Protein AF-A0A2A7B2B6-F1 (afdb_monomer)

pLDDT: mean 92.55, std 10.27, range [44.66, 98.5]

Foldseek 3Di:
DFAFLLNVLLVVHLQSSQFFDWKAWQNRTDHRLHTDDPPIDMDTDGDPPGGADPVVCVRHDDPSSNVSSVVRVVVVVVVVVVVVVQVVQQVVCVVVVDHPVRDPPPPPD

Radius of gyration: 20.48 Å; Cα contacts (8 Å, |Δi|>4): 140; chains: 1; bounding box: 48×22×63 Å

Organism: NCBI:txid853

InterPro domains:
  IPR004095 TGS [PF02824] (1-46)
  IPR004095 TGS [PS51880] (1-46)
  IPR012675 Beta-grasp domain superfamily [G3DSA:3.10.20.30] (1-55)
  IPR012676 TGS-like [SSF81271] (1-46)

Mean predicted aligned error: 5.75 Å

Secondary structure (DSSP, 8-state):
---BHHHHHHHH-HHHHHTEEEEEETTEEE-TTPBPPTT--EEEEE-TT----GGGGGT---HHHHHHHHHHHHHHHHHHHHHHHHHHHHHHHHTTT--GGGS------

Solvent-accessible surface area (backbone atoms only — not comparable to full-atom values): 6308 Å² total; per-residue (Å²): 134,68,43,13,46,45,26,50,29,29,68,78,32,62,68,51,32,33,14,48,75,37,27,28,51,74,86,40,82,43,63,41,75,42,66,58,66,91,92,64,53,75,44,77,39,67,41,93,88,41,64,71,55,80,76,52,67,80,59,52,65,43,69,66,37,51,52,53,45,52,54,50,50,51,49,52,54,48,53,53,50,50,55,50,49,51,56,54,50,33,61,60,29,47,81,70,81,44,39,71,90,71,54,72,88,70,79,85,125

Sequence (109 aa):
RNSTALDFAYAVHTDVGNRAVAARVDGKLVPLRTKLASGQRVEIITAKSSSPKPQWLEFVVSGKARTSIRQQLKQLEHEDAVQLGHRMLDRALEALETSLDRTPALRLE

Structure (mmCIF, N/CA/C/O backbone):
data_AF-A0A2A7B2B6-F1
#
_entry.id   AF-A0A2A7B2B6-F1
#
loop_
_atom_site.group_PDB
_atom_site.id
_atom_site.type_symbol
_atom_site.label_atom_id
_atom_site.label_alt_id
_atom_site.label_comp_id
_atom_site.label_asym_id
_atom_site.label_entity_id
_atom_site.label_seq_id
_atom_site.pdbx_PDB_ins_code
_atom_site.Cartn_x
_atom_site.Cartn_y
_atom_site.Cartn_z
_atom_site.occupancy
_atom_site.B_iso_or_equiv
_atom_site.auth_seq_id
_atom_site.auth_comp_id
_atom_site.auth_asym_id
_atom_site.auth_atom_id
_atom_site.pdbx_PDB_model_num
ATOM 1 N N . ARG A 1 1 ? -0.889 6.865 17.723 1.00 63.16 1 ARG A N 1
ATOM 2 C CA . ARG A 1 1 ? -2.341 7.012 18.019 1.00 63.16 1 ARG A CA 1
ATOM 3 C C . ARG A 1 1 ? -3.024 7.468 16.726 1.00 63.16 1 ARG A C 1
ATOM 5 O O . ARG A 1 1 ? -2.378 8.212 16.006 1.00 63.16 1 ARG A O 1
ATOM 12 N N . ASN A 1 2 ? -4.244 7.012 16.412 1.00 86.81 2 ASN A N 1
ATOM 13 C CA . ASN A 1 2 ? -4.948 7.185 15.114 1.00 86.81 2 ASN A CA 1
ATOM 14 C C . ASN A 1 2 ? -4.548 6.232 13.966 1.00 86.81 2 ASN A C 1
ATOM 16 O O . ASN A 1 2 ? -4.717 6.592 12.808 1.00 86.81 2 ASN A O 1
ATOM 20 N N . SER A 1 3 ? -4.048 5.028 14.263 1.00 94.44 3 SER A N 1
ATOM 21 C CA . SER A 1 3 ? -3.763 4.026 13.222 1.00 94.44 3 SER A CA 1
ATOM 22 C C . SER A 1 3 ? -5.051 3.601 12.521 1.00 94.44 3 SER A C 1
ATOM 24 O O . SER A 1 3 ? -6.066 3.379 13.184 1.00 94.44 3 SER A O 1
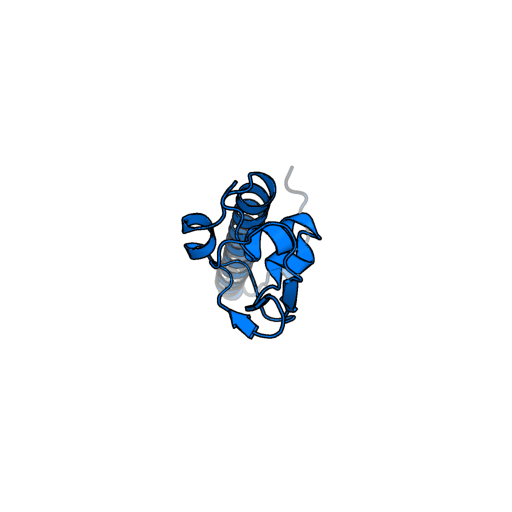ATOM 26 N N . THR A 1 4 ? -5.009 3.467 11.202 1.00 97.75 4 THR A N 1
ATOM 27 C CA . THR A 1 4 ? -6.140 2.956 10.421 1.00 97.75 4 THR A CA 1
ATOM 28 C C . THR A 1 4 ? -6.121 1.431 10.316 1.00 97.75 4 THR A C 1
ATOM 30 O O . THR A 1 4 ? -5.124 0.784 10.647 1.00 97.75 4 THR A O 1
ATOM 33 N N . ALA A 1 5 ? -7.213 0.839 9.830 1.00 98.12 5 ALA A N 1
ATOM 34 C CA . ALA A 1 5 ? -7.247 -0.581 9.488 1.00 98.12 5 ALA A CA 1
ATOM 35 C C . ALA A 1 5 ? -6.211 -0.930 8.403 1.00 98.12 5 ALA A C 1
ATOM 37 O O . ALA A 1 5 ? -5.593 -1.991 8.458 1.00 98.12 5 ALA A O 1
ATOM 38 N N . LEU A 1 6 ? -5.951 -0.015 7.463 1.00 98.19 6 LEU A N 1
ATOM 39 C CA . LEU A 1 6 ? -4.895 -0.202 6.469 1.00 98.19 6 LEU A CA 1
ATOM 40 C C . LEU A 1 6 ? -3.491 -0.169 7.085 1.00 98.19 6 LEU A C 1
ATOM 42 O O . LEU A 1 6 ? -2.644 -0.982 6.726 1.00 98.19 6 LEU A O 1
ATOM 46 N N . ASP A 1 7 ? -3.246 0.722 8.046 1.00 98.19 7 ASP A N 1
ATOM 47 C CA . ASP A 1 7 ? -1.982 0.725 8.794 1.00 98.19 7 ASP A CA 1
ATOM 48 C C . ASP A 1 7 ? -1.760 -0.603 9.526 1.00 98.19 7 ASP A C 1
ATOM 50 O O . ASP A 1 7 ? -0.648 -1.130 9.522 1.00 98.19 7 ASP A O 1
ATOM 54 N N . PHE A 1 8 ? -2.820 -1.177 10.107 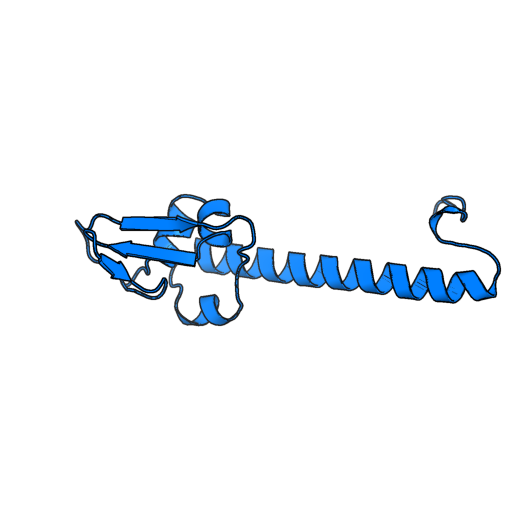1.00 97.75 8 PHE A N 1
ATOM 55 C CA . PHE A 1 8 ? -2.759 -2.506 10.713 1.00 97.75 8 PHE A CA 1
ATOM 56 C C . PHE A 1 8 ? -2.424 -3.591 9.680 1.00 97.75 8 PHE A C 1
ATOM 58 O O . PHE A 1 8 ? -1.553 -4.419 9.938 1.00 97.75 8 PHE A O 1
ATOM 65 N N . ALA A 1 9 ? -3.029 -3.552 8.489 1.00 98.38 9 ALA A N 1
ATOM 66 C CA . ALA A 1 9 ? -2.707 -4.486 7.410 1.00 98.38 9 ALA A CA 1
ATOM 67 C C . ALA A 1 9 ? -1.208 -4.462 7.047 1.00 98.38 9 ALA A C 1
ATOM 69 O O . ALA A 1 9 ? -0.571 -5.513 6.992 1.00 98.38 9 ALA A O 1
ATOM 70 N N . TYR A 1 10 ? -0.619 -3.271 6.886 1.00 98.25 10 TYR A N 1
ATOM 71 C CA . TYR A 1 10 ? 0.818 -3.111 6.618 1.00 98.25 10 TYR A CA 1
ATOM 72 C C . TYR A 1 10 ? 1.710 -3.456 7.816 1.00 98.25 10 TYR A C 1
ATOM 74 O O . TYR A 1 10 ? 2.859 -3.877 7.636 1.00 98.25 10 TYR A O 1
ATOM 82 N N . ALA A 1 11 ? 1.212 -3.287 9.042 1.00 97.62 11 ALA A N 1
ATOM 83 C CA . ALA A 1 11 ? 1.910 -3.745 10.234 1.00 97.62 11 ALA A CA 1
ATOM 84 C C . ALA A 1 11 ? 2.054 -5.273 10.218 1.00 97.62 11 ALA A C 1
ATOM 86 O O . ALA A 1 11 ? 3.176 -5.749 10.393 1.00 97.62 11 ALA A O 1
ATOM 87 N N . VAL A 1 12 ? 0.969 -6.001 9.907 1.00 97.81 12 VAL A N 1
ATOM 88 C CA . VAL A 1 12 ? 0.967 -7.467 9.756 1.00 97.81 12 VAL A CA 1
ATOM 89 C C . VAL A 1 12 ? 1.927 -7.899 8.650 1.00 97.81 12 VAL A C 1
ATOM 91 O O . VAL A 1 12 ? 2.864 -8.646 8.913 1.00 97.81 12 VAL A O 1
ATOM 94 N N . HIS A 1 13 ? 1.731 -7.423 7.418 1.00 98.06 13 HIS A N 1
ATOM 95 C CA . HIS A 1 13 ? 2.636 -7.720 6.309 1.00 98.06 13 HIS A CA 1
ATOM 96 C C . HIS A 1 13 ? 2.403 -6.771 5.130 1.00 98.06 13 HIS A C 1
ATOM 98 O O . HIS A 1 13 ? 1.269 -6.392 4.841 1.00 98.06 13 HIS A O 1
ATOM 104 N N . THR A 1 14 ? 3.460 -6.443 4.386 1.00 97.88 14 THR A N 1
ATOM 105 C CA . THR A 1 14 ? 3.351 -5.584 3.195 1.00 97.88 14 THR A CA 1
ATOM 106 C C . THR A 1 14 ? 2.400 -6.165 2.152 1.00 97.88 14 THR A C 1
ATOM 108 O O . THR A 1 14 ? 1.580 -5.440 1.606 1.00 97.88 14 THR A O 1
ATOM 111 N N . ASP A 1 15 ? 2.451 -7.477 1.928 1.00 97.31 15 ASP A N 1
ATOM 112 C CA . ASP A 1 15 ? 1.563 -8.157 0.979 1.00 97.31 15 ASP A CA 1
ATOM 113 C C . ASP A 1 15 ? 0.080 -8.105 1.387 1.00 97.31 15 ASP A C 1
ATOM 115 O O . ASP A 1 15 ? -0.792 -7.872 0.552 1.00 97.31 15 ASP A O 1
ATOM 119 N N . VAL A 1 16 ? -0.206 -8.240 2.687 1.00 98.06 16 VAL A N 1
ATOM 120 C CA . VAL A 1 16 ? -1.571 -8.110 3.220 1.00 98.06 16 VAL A CA 1
ATOM 121 C C . VAL A 1 16 ? -2.072 -6.682 3.021 1.00 98.06 16 VAL A C 1
ATOM 123 O O . VAL A 1 16 ? -3.194 -6.492 2.559 1.00 98.06 16 VAL A O 1
ATOM 126 N N . GLY A 1 17 ? -1.230 -5.683 3.310 1.00 98.00 17 GLY A N 1
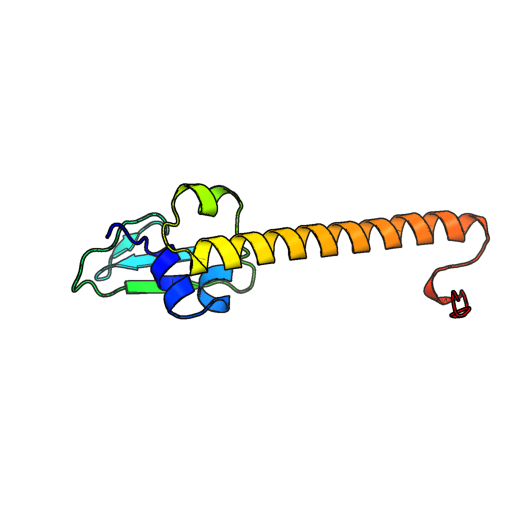ATOM 127 C CA . GLY A 1 17 ? -1.527 -4.276 3.040 1.00 98.00 17 GLY A CA 1
ATOM 128 C C . GLY A 1 17 ? -1.777 -3.997 1.557 1.00 98.00 17 GLY A C 1
ATOM 129 O O . GLY A 1 17 ? -2.786 -3.388 1.213 1.00 98.00 17 GLY A O 1
ATOM 130 N N . ASN A 1 18 ? -0.916 -4.504 0.672 1.00 97.75 18 ASN A N 1
ATOM 131 C CA . ASN A 1 18 ? -1.026 -4.296 -0.773 1.00 97.75 1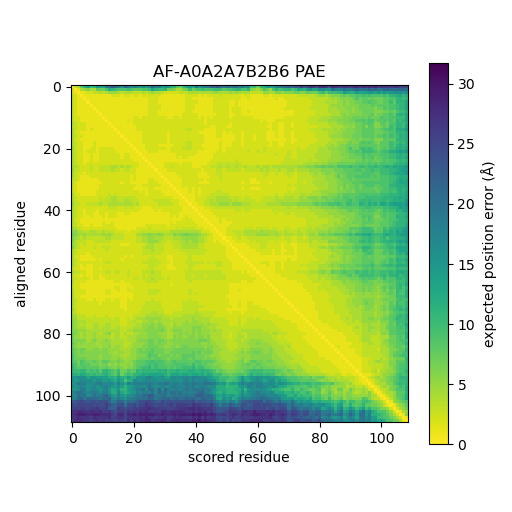8 ASN A CA 1
ATOM 132 C C . ASN A 1 18 ? -2.303 -4.900 -1.366 1.00 97.75 18 ASN A C 1
ATOM 134 O O . ASN A 1 18 ? -2.887 -4.333 -2.289 1.00 97.75 18 ASN A O 1
ATOM 138 N N . ARG A 1 19 ? -2.752 -6.030 -0.813 1.00 98.00 19 ARG A N 1
ATOM 139 C CA . ARG A 1 19 ? -3.938 -6.759 -1.272 1.00 98.00 19 ARG A CA 1
ATOM 140 C C . ARG A 1 19 ? -5.215 -6.398 -0.516 1.00 98.00 19 ARG A C 1
ATOM 142 O O . ARG A 1 19 ? -6.251 -7.002 -0.786 1.00 98.00 19 ARG A O 1
ATOM 149 N N . ALA A 1 20 ? -5.167 -5.458 0.427 1.00 98.19 20 ALA A N 1
ATOM 150 C CA . ALA A 1 20 ? -6.307 -5.105 1.264 1.00 98.19 20 ALA A CA 1
ATOM 151 C C . ALA A 1 20 ? -7.430 -4.441 0.449 1.00 98.19 20 ALA A C 1
ATOM 153 O O . ALA A 1 20 ? -7.210 -3.448 -0.242 1.00 98.19 20 ALA A O 1
ATOM 154 N N . VAL A 1 21 ? -8.656 -4.951 0.590 1.00 97.62 21 VAL A N 1
ATOM 155 C CA . VAL A 1 21 ? -9.857 -4.394 -0.061 1.00 97.62 21 VAL A CA 1
ATOM 156 C C . VAL A 1 21 ? -10.864 -3.825 0.936 1.00 97.62 21 VAL A C 1
ATOM 158 O O . VAL A 1 21 ? -11.522 -2.826 0.652 1.00 97.62 21 VAL A O 1
ATOM 161 N N . ALA A 1 22 ? -10.968 -4.427 2.119 1.00 97.38 22 ALA A N 1
ATOM 162 C CA . ALA A 1 22 ? -11.863 -4.007 3.191 1.00 97.38 22 ALA A CA 1
ATOM 163 C C . ALA A 1 22 ? -11.338 -4.505 4.543 1.00 97.38 22 ALA A C 1
ATOM 165 O O . ALA A 1 22 ? -10.396 -5.297 4.606 1.00 97.38 22 ALA A O 1
ATOM 166 N N . ALA A 1 23 ? -11.958 -4.057 5.630 1.00 98.31 23 ALA A N 1
ATOM 167 C CA . ALA A 1 23 ? -11.674 -4.567 6.962 1.00 98.31 23 ALA A CA 1
ATOM 168 C C . ALA A 1 23 ? -12.972 -4.912 7.690 1.00 98.31 23 ALA A C 1
ATOM 170 O O . ALA A 1 23 ? -14.037 -4.371 7.392 1.00 98.31 23 ALA A O 1
ATOM 171 N N . ARG A 1 24 ? -12.878 -5.803 8.669 1.00 98.50 24 ARG A N 1
ATOM 172 C CA . ARG A 1 24 ? -13.934 -6.069 9.635 1.00 98.50 24 ARG A CA 1
ATOM 173 C C . ARG A 1 24 ? -13.388 -5.779 11.025 1.00 98.50 24 ARG A C 1
ATOM 175 O O . ARG A 1 24 ? -12.327 -6.279 11.381 1.00 98.50 24 ARG A O 1
ATOM 182 N N . VAL A 1 25 ? -14.092 -4.953 11.787 1.00 98.06 25 VAL A N 1
ATOM 183 C CA . VAL A 1 25 ? -13.720 -4.589 13.158 1.00 98.06 25 VAL A CA 1
ATOM 184 C C . VAL A 1 25 ? -14.836 -5.055 14.077 1.00 98.06 25 VAL A C 1
ATOM 186 O O . VAL A 1 25 ? -15.994 -4.697 13.865 1.00 98.06 25 VAL A O 1
ATOM 189 N N . ASP A 1 26 ? -14.501 -5.920 15.034 1.00 97.38 26 ASP A N 1
ATOM 190 C CA . ASP A 1 26 ? -15.447 -6.544 15.971 1.00 97.38 26 ASP A CA 1
ATOM 191 C C . ASP A 1 26 ? -16.673 -7.153 15.258 1.00 97.38 26 ASP A C 1
ATOM 193 O O . ASP A 1 26 ? -17.826 -6.961 15.641 1.00 97.38 26 ASP A O 1
ATOM 197 N N . GLY A 1 27 ? -16.425 -7.852 14.145 1.00 97.00 27 GLY A N 1
ATOM 198 C CA . GLY A 1 27 ? -17.470 -8.505 13.352 1.00 97.00 27 GLY A CA 1
ATOM 199 C C . GLY A 1 27 ? -18.180 -7.608 12.324 1.00 97.00 27 GLY A C 1
ATOM 200 O O . GLY A 1 27 ? -18.873 -8.128 11.450 1.00 97.00 27 GLY A O 1
ATOM 201 N N . LYS A 1 28 ? -17.977 -6.284 12.342 1.00 97.94 28 LYS A N 1
ATOM 202 C CA . LYS A 1 28 ? -18.659 -5.337 11.436 1.00 97.94 28 LYS A CA 1
ATOM 203 C C . LYS A 1 28 ? -17.777 -4.916 10.265 1.00 97.94 28 LYS A C 1
ATOM 205 O O . LYS A 1 28 ? -16.626 -4.541 10.468 1.00 97.94 28 LYS A O 1
ATOM 210 N N . LEU A 1 29 ? -18.310 -4.973 9.041 1.00 98.25 29 LEU A N 1
ATOM 211 C CA . LEU A 1 29 ? -17.599 -4.534 7.835 1.00 98.25 29 LEU A CA 1
ATOM 212 C C . LEU A 1 29 ? -17.408 -3.011 7.860 1.00 98.25 29 LEU A C 1
ATOM 214 O O . LEU A 1 29 ? -18.365 -2.266 8.062 1.00 98.25 29 LEU A O 1
ATOM 218 N N . VAL A 1 30 ? -16.177 -2.555 7.644 1.00 98.00 30 VAL A N 1
ATOM 219 C CA . VAL A 1 30 ? -15.787 -1.144 7.705 1.00 98.00 30 VAL A CA 1
ATOM 220 C C . VAL A 1 30 ? -14.789 -0.795 6.589 1.00 98.00 30 VAL A C 1
ATOM 222 O O . VAL A 1 30 ? -14.064 -1.666 6.094 1.00 98.00 30 VAL A O 1
ATOM 225 N N . PRO A 1 31 ? -14.705 0.481 6.168 1.00 97.50 31 PRO A N 1
ATOM 226 C CA . PRO A 1 31 ? -13.713 0.905 5.185 1.00 97.50 31 PRO A CA 1
ATOM 227 C C . PRO A 1 31 ? -12.289 0.856 5.760 1.00 97.50 31 PRO A C 1
ATOM 229 O O . PRO A 1 31 ? -12.077 1.054 6.956 1.00 97.50 31 PRO A O 1
ATOM 232 N N . LEU A 1 32 ? -11.285 0.696 4.895 1.00 97.69 32 LEU A N 1
ATOM 233 C CA . LEU A 1 32 ? -9.863 0.636 5.280 1.00 97.69 32 LEU A CA 1
ATOM 234 C C . LEU A 1 32 ? -9.346 1.889 6.017 1.00 97.69 32 LEU A C 1
ATOM 236 O O . LEU A 1 32 ? -8.417 1.795 6.817 1.00 97.69 32 LEU A O 1
ATOM 240 N N . ARG A 1 33 ? -9.976 3.051 5.793 1.00 97.38 33 ARG A N 1
ATOM 241 C CA . ARG A 1 33 ? -9.654 4.321 6.470 1.00 97.38 33 ARG A CA 1
ATOM 242 C C . ARG A 1 33 ? -10.090 4.381 7.940 1.00 97.38 33 ARG A C 1
ATOM 244 O O . ARG A 1 33 ? -9.835 5.376 8.615 1.00 97.38 33 ARG A O 1
ATOM 251 N N . THR A 1 34 ? -10.808 3.367 8.421 1.00 97.50 34 THR A N 1
ATOM 252 C CA . THR A 1 34 ? -11.362 3.338 9.781 1.00 97.50 34 THR A CA 1
ATOM 253 C C . THR A 1 34 ? -10.235 3.383 10.800 1.00 97.50 34 THR A C 1
ATOM 255 O O . THR A 1 34 ? -9.312 2.574 10.731 1.00 97.50 34 THR A O 1
ATOM 258 N N . LYS A 1 35 ? -10.309 4.332 11.737 1.00 96.88 35 LYS A N 1
ATOM 259 C CA . LYS A 1 35 ? -9.371 4.423 12.859 1.00 96.88 35 LYS A CA 1
ATOM 260 C C . LYS A 1 35 ? -9.659 3.302 13.849 1.00 96.88 35 LYS A C 1
ATOM 262 O O . LYS A 1 35 ? -10.815 3.063 14.181 1.00 96.88 35 LYS A O 1
ATOM 267 N N . LEU A 1 36 ? -8.602 2.658 14.322 1.00 95.94 36 LEU A N 1
ATOM 268 C CA . LEU A 1 36 ? -8.681 1.568 15.283 1.00 95.94 36 LEU A CA 1
ATOM 269 C C . LEU A 1 36 ? -8.509 2.084 16.713 1.00 95.94 36 LEU A C 1
ATOM 271 O O . LEU A 1 36 ? -7.680 2.962 16.979 1.00 95.94 36 LEU A O 1
ATOM 275 N N . ALA A 1 37 ? -9.268 1.493 17.627 1.00 94.88 37 ALA A N 1
ATOM 276 C CA . ALA A 1 37 ? -9.094 1.610 19.065 1.00 94.88 37 ALA A CA 1
ATOM 277 C C . ALA A 1 37 ? -8.388 0.365 19.626 1.00 94.88 37 ALA A C 1
ATOM 279 O O . ALA A 1 37 ? -8.407 -0.717 19.037 1.00 94.88 37 ALA A O 1
ATOM 280 N N . SER A 1 38 ? -7.744 0.523 20.780 1.00 94.44 38 SER A N 1
ATOM 281 C CA . SER A 1 38 ? -7.108 -0.595 21.478 1.00 94.44 38 SER A CA 1
ATOM 282 C C . SER A 1 38 ? -8.148 -1.620 21.933 1.00 94.44 38 SER A C 1
ATOM 284 O O . SER A 1 38 ? -9.221 -1.246 22.396 1.00 94.44 38 SER A O 1
ATOM 286 N N . GLY A 1 39 ? -7.804 -2.906 21.839 1.00 95.19 39 GLY A N 1
ATOM 287 C CA . GLY A 1 39 ? -8.668 -4.013 22.267 1.00 95.19 39 GLY A CA 1
ATOM 288 C C . GLY A 1 39 ? -9.659 -4.511 21.210 1.00 95.19 39 GLY A C 1
ATOM 289 O O . GLY A 1 39 ? -10.343 -5.496 21.460 1.00 95.19 39 GLY A O 1
ATOM 290 N N . GLN A 1 40 ? -9.718 -3.883 20.031 1.00 96.25 40 GLN A N 1
ATOM 291 C CA . GLN A 1 40 ? -10.597 -4.326 18.948 1.00 96.25 40 GLN A CA 1
ATOM 292 C C . GLN A 1 40 ? -10.010 -5.510 18.175 1.00 96.25 40 GLN A C 1
ATOM 294 O O . GLN A 1 40 ? -8.813 -5.538 17.871 1.00 96.25 40 GLN A O 1
ATOM 299 N N . ARG A 1 41 ? -10.867 -6.458 17.782 1.00 97.56 41 ARG A N 1
ATOM 300 C CA . ARG A 1 41 ? -10.513 -7.526 16.841 1.00 97.56 41 ARG A CA 1
ATOM 301 C C . ARG A 1 41 ? -10.617 -6.989 15.419 1.00 97.56 41 ARG A C 1
ATOM 303 O O . ARG A 1 41 ? -11.686 -6.557 14.994 1.00 97.56 41 ARG A O 1
ATOM 310 N N . VAL A 1 42 ? -9.520 -7.068 14.671 1.00 98.00 42 VAL A N 1
ATOM 311 C CA . VAL A 1 42 ? -9.435 -6.576 13.291 1.00 98.00 42 VAL A CA 1
ATOM 312 C C . VAL A 1 42 ? -9.154 -7.732 12.343 1.00 98.00 42 VAL A C 1
ATOM 314 O O . VAL A 1 42 ? -8.180 -8.459 12.508 1.00 98.00 42 VAL A O 1
ATOM 317 N N . GLU A 1 43 ? -9.989 -7.874 11.322 1.00 98.50 43 GLU A N 1
ATOM 318 C CA . GLU A 1 43 ? -9.790 -8.800 10.211 1.00 98.50 43 GLU A CA 1
ATOM 319 C C . GLU A 1 43 ? -9.596 -7.992 8.932 1.00 98.50 43 GLU A C 1
ATOM 321 O O . GLU A 1 43 ? -10.396 -7.109 8.614 1.00 98.50 43 GLU A O 1
ATOM 326 N N . ILE A 1 44 ? -8.539 -8.294 8.184 1.00 98.44 44 ILE A N 1
ATOM 327 C CA . ILE A 1 44 ? -8.281 -7.673 6.886 1.00 98.44 44 ILE A CA 1
ATOM 328 C C . ILE A 1 44 ? -8.783 -8.607 5.796 1.00 98.44 44 ILE A C 1
ATOM 330 O O . ILE A 1 44 ? -8.441 -9.786 5.767 1.00 98.44 44 ILE A O 1
ATOM 334 N N . ILE A 1 45 ? -9.594 -8.066 4.895 1.00 98.31 45 ILE A N 1
ATOM 335 C CA . ILE A 1 45 ? -10.107 -8.782 3.733 1.00 98.31 45 ILE A CA 1
ATOM 336 C C . ILE A 1 45 ? -9.189 -8.441 2.564 1.00 98.31 45 ILE A C 1
ATOM 338 O O . ILE A 1 45 ? -8.993 -7.260 2.261 1.00 98.31 45 ILE A O 1
ATOM 342 N N . THR A 1 46 ? -8.626 -9.462 1.917 1.00 98.38 46 THR A N 1
ATOM 343 C CA . THR A 1 46 ? -7.674 -9.309 0.812 1.00 98.38 46 THR A CA 1
ATOM 344 C C . THR A 1 46 ? -8.206 -9.885 -0.498 1.00 98.38 46 THR A C 1
ATOM 346 O O . THR A 1 46 ? -9.044 -10.786 -0.504 1.00 98.38 46 THR A O 1
ATOM 349 N N . ALA A 1 47 ? -7.710 -9.372 -1.623 1.00 97.81 47 ALA A N 1
ATOM 350 C CA . ALA A 1 47 ? -7.973 -9.915 -2.952 1.00 97.81 47 ALA A CA 1
ATOM 351 C C . ALA A 1 47 ? -6.692 -9.936 -3.793 1.00 97.81 47 ALA A C 1
ATOM 353 O O . ALA A 1 47 ? -5.897 -9.000 -3.750 1.00 97.81 47 ALA A O 1
ATOM 354 N N . LYS A 1 48 ? -6.505 -10.988 -4.600 1.00 94.38 48 LYS A N 1
ATOM 355 C CA . LYS A 1 48 ? -5.301 -11.154 -5.438 1.00 94.38 48 LYS A CA 1
ATOM 356 C C . LYS A 1 48 ? -5.126 -10.037 -6.472 1.00 94.38 48 LYS A C 1
ATOM 358 O O . LYS A 1 48 ? -3.997 -9.678 -6.771 1.00 94.38 48 LYS A O 1
ATOM 363 N N . SER A 1 49 ? -6.232 -9.507 -6.993 1.00 93.44 49 SER A N 1
ATOM 364 C CA . SER A 1 49 ? -6.268 -8.418 -7.976 1.00 93.44 49 SER A CA 1
ATOM 365 C C . SER A 1 49 ? -6.169 -7.022 -7.358 1.00 93.44 49 SER A C 1
ATOM 367 O O . SER A 1 49 ? -6.152 -6.035 -8.086 1.00 93.44 49 SER A O 1
ATOM 369 N N . SER A 1 50 ? -6.144 -6.915 -6.027 1.00 94.50 50 SER A N 1
ATOM 370 C CA . SER A 1 50 ? -6.026 -5.624 -5.362 1.00 94.50 50 SER A CA 1
ATOM 371 C C . SER A 1 50 ? -4.578 -5.154 -5.360 1.00 94.50 50 SER A C 1
ATOM 373 O O . SER A 1 50 ? -3.667 -5.921 -5.049 1.00 94.50 50 SER A O 1
ATOM 375 N N . SER A 1 51 ? -4.395 -3.870 -5.646 1.00 95.00 51 SER A N 1
ATOM 376 C CA . SER A 1 51 ? -3.122 -3.164 -5.572 1.00 95.00 51 SER A CA 1
ATOM 377 C C . SER A 1 51 ? -3.278 -1.859 -4.780 1.00 95.00 51 SER A C 1
ATOM 379 O O . SER A 1 51 ? -4.400 -1.349 -4.632 1.00 95.00 51 SER A O 1
ATOM 381 N N . PRO A 1 52 ? -2.173 -1.297 -4.256 1.00 96.69 52 PRO A N 1
ATOM 382 C CA . PRO A 1 52 ? -2.205 -0.009 -3.583 1.00 96.69 52 PRO A CA 1
ATOM 383 C C . PRO A 1 52 ? -2.736 1.110 -4.465 1.00 96.69 52 PRO A C 1
ATOM 385 O O . PRO A 1 52 ? -2.418 1.197 -5.648 1.00 96.69 52 PRO A O 1
ATOM 388 N N . LYS A 1 53 ? -3.512 2.007 -3.854 1.00 95.75 53 LYS A N 1
ATOM 389 C CA . LYS A 1 53 ? -4.077 3.181 -4.525 1.00 95.75 53 LYS A CA 1
ATOM 390 C C . LYS A 1 53 ? -3.442 4.461 -3.978 1.00 95.75 53 LYS A C 1
ATOM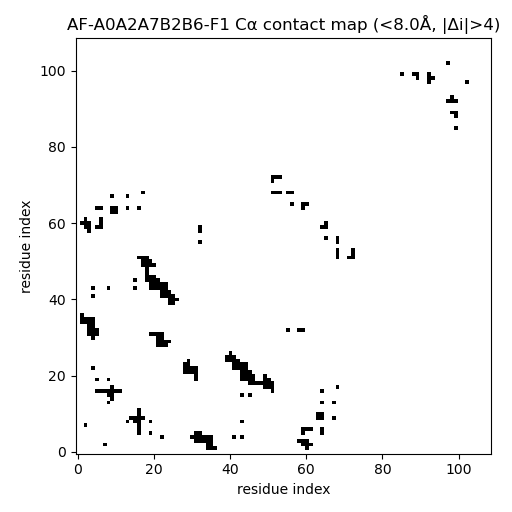 392 O O . LYS A 1 53 ? -3.288 4.554 -2.758 1.00 95.75 53 LYS A O 1
ATOM 397 N N . PRO A 1 54 ? -3.164 5.482 -4.811 1.00 96.56 54 PRO A N 1
ATOM 398 C CA . PRO A 1 54 ? -2.607 6.757 -4.346 1.00 96.56 54 PRO A CA 1
ATOM 399 C C . PRO A 1 54 ? -3.410 7.398 -3.205 1.00 96.56 54 PRO A C 1
ATOM 401 O O . PRO A 1 54 ? -2.825 7.833 -2.215 1.00 96.56 54 PRO A O 1
ATOM 404 N N . GLN A 1 55 ? -4.746 7.331 -3.278 1.00 97.25 55 GLN A N 1
ATOM 405 C CA . GLN A 1 55 ? -5.669 7.840 -2.250 1.00 97.25 55 GLN A CA 1
ATOM 406 C C . GLN A 1 55 ? -5.424 7.257 -0.844 1.00 97.25 55 GLN A C 1
ATOM 408 O O . GLN A 1 55 ? -5.833 7.834 0.157 1.00 97.25 55 GLN A O 1
ATOM 413 N N . TRP A 1 56 ? -4.764 6.098 -0.726 1.00 97.12 56 TRP A N 1
ATOM 414 C CA . TRP A 1 56 ? -4.440 5.517 0.578 1.00 97.12 56 TRP A CA 1
ATOM 415 C C . TRP A 1 56 ? -3.465 6.387 1.373 1.00 97.12 56 TRP A C 1
ATOM 417 O O . TRP A 1 56 ? -3.560 6.441 2.598 1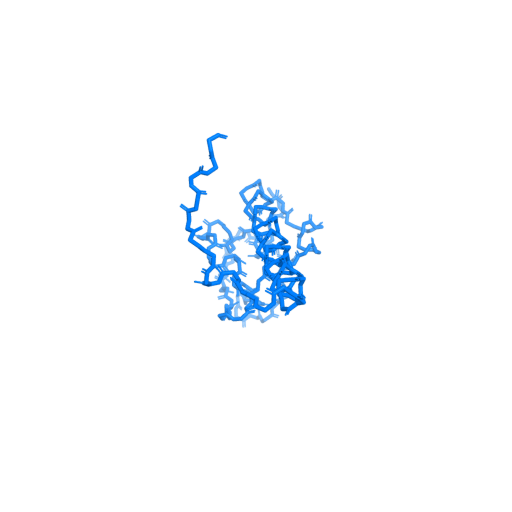.00 97.12 56 TRP A O 1
ATOM 427 N N . LEU A 1 57 ? -2.581 7.126 0.692 1.00 97.19 57 LEU A N 1
ATOM 428 C CA . LEU A 1 57 ? -1.600 8.023 1.313 1.00 97.19 57 LEU A CA 1
ATOM 429 C C . LEU A 1 57 ? -2.233 9.194 2.080 1.00 97.19 57 LEU A C 1
ATOM 431 O O . LEU A 1 57 ? -1.555 9.797 2.920 1.00 97.19 57 LEU A O 1
ATOM 435 N N . GLU A 1 58 ? -3.505 9.494 1.814 1.00 96.56 58 GLU A N 1
ATOM 436 C CA . GLU A 1 58 ? -4.265 10.554 2.481 1.00 96.56 58 GLU A CA 1
ATOM 437 C C . GLU A 1 58 ? -4.642 10.188 3.919 1.00 96.56 58 GLU A C 1
ATOM 439 O O . GLU A 1 58 ? -4.767 11.074 4.763 1.00 96.56 58 GLU A O 1
ATOM 444 N N . PHE A 1 59 ? -4.814 8.895 4.220 1.00 96.19 59 PHE A N 1
ATOM 445 C CA . PHE A 1 59 ? -5.338 8.457 5.517 1.00 96.19 59 PHE A CA 1
ATOM 446 C C . PHE A 1 59 ? -4.447 7.476 6.280 1.00 96.19 59 PHE A C 1
ATOM 448 O O . PHE A 1 59 ? -4.661 7.299 7.479 1.00 96.19 59 PHE A O 1
ATOM 455 N N . VAL A 1 60 ? -3.449 6.849 5.647 1.00 97.25 60 VAL A N 1
ATOM 456 C CA . VAL A 1 60 ? -2.465 6.038 6.385 1.00 97.25 60 VAL A CA 1
ATOM 457 C C . VAL A 1 60 ? -1.541 6.916 7.222 1.00 97.25 60 VAL A C 1
ATOM 459 O O . VAL A 1 60 ? -1.018 7.942 6.768 1.00 97.25 60 VAL A O 1
ATOM 462 N N . VAL A 1 61 ? -1.303 6.479 8.454 1.00 96.81 61 VAL A N 1
ATOM 463 C CA . VAL A 1 61 ? -0.539 7.235 9.451 1.00 96.81 61 VAL A CA 1
ATOM 464 C C . VAL A 1 61 ? 0.856 6.646 9.659 1.00 96.81 61 VAL A C 1
ATOM 466 O O . VAL A 1 61 ? 1.805 7.380 9.928 1.00 96.81 61 VAL A O 1
ATOM 469 N N . SER A 1 62 ? 1.013 5.330 9.530 1.00 97.06 62 SER A N 1
ATOM 470 C CA . SER A 1 62 ? 2.269 4.645 9.835 1.00 97.06 62 SER A CA 1
ATOM 471 C C . SER A 1 62 ? 3.337 4.879 8.760 1.00 97.06 62 SER A C 1
ATOM 473 O O . SER A 1 62 ? 3.073 4.825 7.557 1.00 97.06 62 SER A O 1
ATOM 475 N N . GLY A 1 63 ? 4.584 5.094 9.196 1.00 97.25 63 GLY A N 1
ATOM 476 C CA . GLY A 1 63 ? 5.724 5.253 8.285 1.00 97.25 63 GLY A CA 1
ATOM 477 C C . GLY A 1 63 ? 5.930 4.028 7.391 1.00 97.25 63 GLY A C 1
ATOM 478 O O . GLY A 1 63 ? 6.139 4.177 6.191 1.00 97.25 63 GLY A O 1
ATOM 479 N N . LYS A 1 64 ? 5.765 2.820 7.953 1.00 96.81 64 LYS A N 1
ATOM 480 C CA . LYS A 1 64 ? 5.840 1.556 7.205 1.00 96.81 64 LYS A CA 1
ATOM 481 C C . LYS A 1 64 ? 4.825 1.516 6.059 1.00 96.81 64 LYS A C 1
ATOM 483 O O . LYS A 1 64 ? 5.231 1.291 4.923 1.00 96.81 64 LYS A O 1
ATOM 488 N N . ALA A 1 65 ? 3.544 1.796 6.328 1.00 97.94 65 ALA A N 1
ATOM 489 C CA . ALA A 1 65 ? 2.519 1.808 5.284 1.00 97.94 65 ALA A CA 1
ATOM 490 C C . ALA A 1 65 ? 2.828 2.851 4.203 1.00 97.94 65 ALA A C 1
ATOM 492 O O . ALA A 1 65 ? 2.817 2.526 3.020 1.00 97.94 65 ALA A O 1
ATOM 493 N N . ARG A 1 66 ? 3.174 4.087 4.591 1.00 97.94 66 ARG A N 1
ATOM 494 C CA . ARG A 1 66 ? 3.494 5.167 3.638 1.00 97.94 66 ARG A CA 1
ATOM 495 C C . ARG A 1 66 ? 4.650 4.797 2.711 1.00 97.94 66 ARG A C 1
ATOM 497 O O . ARG A 1 66 ? 4.552 5.020 1.506 1.00 97.94 66 ARG A O 1
ATOM 504 N N . THR A 1 67 ? 5.730 4.244 3.259 1.00 98.31 67 THR A N 1
ATOM 505 C CA . THR A 1 67 ? 6.899 3.835 2.472 1.00 98.31 67 THR A CA 1
ATOM 506 C C . THR A 1 67 ? 6.560 2.671 1.545 1.00 98.31 67 THR A C 1
ATOM 508 O O . THR A 1 67 ? 6.837 2.761 0.352 1.00 98.31 67 THR A O 1
ATOM 511 N N . SER A 1 68 ? 5.896 1.626 2.050 1.00 98.06 68 SER A N 1
ATOM 512 C CA . SER A 1 68 ? 5.508 0.467 1.238 1.00 98.06 68 SER A CA 1
ATOM 513 C C . SER A 1 68 ? 4.533 0.824 0.113 1.00 98.06 68 SER A C 1
ATOM 515 O O . SER A 1 68 ? 4.727 0.375 -1.013 1.00 98.06 68 SER A O 1
ATOM 517 N N . ILE A 1 69 ? 3.532 1.673 0.377 1.00 98.19 69 ILE A N 1
ATOM 518 C CA . ILE A 1 69 ? 2.585 2.137 -0.649 1.00 98.19 69 ILE A CA 1
ATOM 519 C C . ILE A 1 69 ? 3.323 2.900 -1.750 1.00 98.19 69 ILE A C 1
ATOM 521 O O . ILE A 1 69 ? 3.145 2.597 -2.923 1.00 98.19 69 ILE A O 1
ATOM 525 N N . ARG A 1 70 ? 4.182 3.864 -1.394 1.00 98.06 70 ARG A N 1
ATOM 526 C CA . ARG A 1 70 ? 4.944 4.644 -2.386 1.00 98.06 70 ARG A CA 1
ATOM 527 C C . ARG A 1 70 ? 5.866 3.774 -3.226 1.00 98.06 70 ARG A C 1
ATOM 529 O O . ARG A 1 70 ? 5.934 3.960 -4.434 1.00 98.06 70 ARG A O 1
ATOM 536 N N . GLN A 1 71 ? 6.563 2.838 -2.586 1.00 97.81 71 GLN A N 1
ATOM 537 C CA . GLN A 1 71 ? 7.434 1.901 -3.284 1.00 97.81 71 GLN A CA 1
ATOM 538 C C . GLN A 1 71 ? 6.640 1.072 -4.296 1.00 97.81 71 GLN A C 1
ATOM 540 O O . GLN A 1 71 ? 7.056 0.968 -5.445 1.00 97.81 71 GLN A O 1
ATOM 545 N N . GLN A 1 72 ? 5.485 0.536 -3.893 1.00 97.31 72 GLN A N 1
ATOM 546 C CA . GLN A 1 72 ? 4.655 -0.265 -4.787 1.00 97.31 72 GLN A CA 1
ATOM 547 C C . GLN A 1 72 ? 4.078 0.564 -5.940 1.00 97.31 72 GLN A C 1
ATOM 549 O O . GLN A 1 72 ? 4.084 0.094 -7.069 1.00 97.31 72 GLN A O 1
ATOM 554 N N . LEU A 1 73 ? 3.612 1.791 -5.683 1.00 97.00 73 LEU A N 1
ATOM 555 C CA . LEU A 1 73 ? 3.103 2.678 -6.737 1.00 97.00 73 LEU A CA 1
ATOM 556 C C . LEU A 1 73 ? 4.186 2.996 -7.771 1.00 97.00 73 LEU A C 1
ATOM 558 O O . LEU A 1 73 ? 3.946 2.853 -8.963 1.00 97.00 73 LEU A O 1
ATOM 562 N N . LYS A 1 74 ? 5.401 3.324 -7.316 1.00 96.88 74 LYS A N 1
ATOM 563 C CA . LYS A 1 74 ? 6.545 3.558 -8.206 1.00 96.88 74 LYS A CA 1
ATOM 564 C C . LYS A 1 74 ? 6.892 2.317 -9.034 1.00 96.88 74 LYS A C 1
ATOM 566 O O . LYS A 1 74 ? 7.244 2.443 -10.201 1.00 96.88 74 LYS A O 1
ATOM 571 N N . GLN A 1 75 ? 6.824 1.131 -8.429 1.00 95.94 75 GLN A N 1
ATOM 572 C CA . GLN A 1 75 ? 7.084 -0.124 -9.131 1.00 95.94 75 GLN A CA 1
ATOM 573 C C . GLN A 1 75 ? 6.049 -0.370 -10.237 1.00 95.94 75 GLN A C 1
ATOM 575 O O . GLN A 1 75 ? 6.439 -0.692 -11.353 1.00 95.94 75 GLN A O 1
ATOM 580 N N . LEU A 1 76 ? 4.760 -0.154 -9.952 1.00 93.31 76 LEU A N 1
ATOM 581 C CA . LEU A 1 76 ? 3.684 -0.288 -10.941 1.00 93.31 76 LEU A CA 1
ATOM 582 C C . LEU A 1 76 ? 3.857 0.703 -12.101 1.00 93.31 76 LEU A C 1
ATOM 584 O O . LEU A 1 76 ? 3.797 0.308 -13.259 1.00 93.31 76 LEU A O 1
ATOM 588 N N . GLU A 1 77 ? 4.153 1.970 -11.799 1.00 94.31 77 GLU A N 1
ATOM 589 C CA . GLU A 1 77 ? 4.433 2.987 -12.824 1.00 94.31 77 GLU A CA 1
ATOM 590 C C . GLU A 1 77 ? 5.638 2.609 -13.698 1.00 94.31 77 GLU A C 1
ATOM 592 O O . GLU A 1 77 ? 5.617 2.804 -14.913 1.00 94.31 77 GLU A O 1
ATOM 597 N N . HIS A 1 78 ? 6.693 2.058 -13.092 1.00 95.44 78 HIS A N 1
ATOM 598 C CA . HIS A 1 78 ? 7.872 1.607 -13.824 1.00 95.44 78 HIS A CA 1
ATOM 599 C C . HIS A 1 78 ? 7.562 0.413 -14.734 1.00 95.44 78 HIS A C 1
ATOM 601 O O . HIS A 1 78 ? 7.964 0.421 -15.894 1.00 95.44 78 HIS A O 1
ATOM 607 N N . GLU A 1 79 ? 6.833 -0.587 -14.236 1.00 94.56 79 GLU A N 1
ATOM 608 C CA . GLU A 1 79 ? 6.406 -1.749 -15.021 1.00 94.56 79 GLU A CA 1
ATOM 609 C C . GLU A 1 79 ? 5.549 -1.327 -16.222 1.00 94.56 79 GLU A C 1
ATOM 611 O O . GLU A 1 79 ? 5.817 -1.757 -17.346 1.00 94.56 79 GLU A O 1
ATOM 616 N N . ASP A 1 80 ? 4.591 -0.420 -16.019 1.00 93.69 80 ASP A N 1
ATOM 617 C CA . ASP A 1 80 ? 3.750 0.119 -17.090 1.00 93.69 80 ASP A CA 1
ATOM 618 C C . ASP A 1 80 ? 4.572 0.882 -18.140 1.00 93.69 80 ASP A C 1
ATOM 620 O O . ASP A 1 80 ? 4.371 0.702 -19.348 1.00 93.69 80 ASP A O 1
ATOM 624 N N . ALA A 1 81 ? 5.531 1.703 -17.698 1.00 94.62 81 ALA A N 1
ATOM 625 C CA . ALA A 1 81 ? 6.417 2.454 -18.582 1.00 94.62 81 ALA A CA 1
ATOM 626 C C . ALA A 1 81 ? 7.324 1.533 -19.410 1.00 94.62 81 ALA A C 1
ATOM 628 O O . ALA A 1 81 ? 7.474 1.742 -20.614 1.00 94.62 81 ALA A O 1
ATOM 629 N N . VAL A 1 82 ? 7.890 0.493 -18.791 1.00 95.50 82 VAL A N 1
ATOM 630 C CA . VAL A 1 82 ? 8.707 -0.518 -19.476 1.00 95.50 82 VAL A CA 1
ATOM 631 C C . VAL A 1 82 ? 7.870 -1.238 -20.530 1.00 95.50 82 VAL A C 1
ATOM 633 O O . VAL A 1 82 ? 8.262 -1.287 -21.694 1.00 95.50 82 VAL A O 1
ATOM 636 N N . GLN A 1 83 ? 6.681 -1.724 -20.168 1.00 94.69 83 GLN A N 1
ATOM 637 C CA . GLN A 1 83 ? 5.781 -2.408 -21.101 1.00 94.69 83 GLN A CA 1
ATOM 638 C C . GLN A 1 83 ? 5.370 -1.518 -22.279 1.00 94.69 83 GLN A C 1
ATOM 640 O O . GLN A 1 83 ? 5.306 -1.977 -23.421 1.00 94.69 83 GLN A O 1
ATOM 645 N N . LEU A 1 84 ? 5.103 -0.235 -22.029 1.00 94.31 84 LEU A N 1
ATOM 646 C CA . LEU A 1 84 ? 4.834 0.728 -23.092 1.00 94.31 84 LEU A CA 1
ATOM 647 C C . LEU A 1 84 ? 6.059 0.933 -23.993 1.00 94.31 84 LEU A C 1
ATOM 649 O O . LEU A 1 84 ? 5.913 0.900 -25.214 1.00 94.31 84 LEU A O 1
ATOM 653 N N . GLY A 1 85 ? 7.245 1.100 -23.406 1.00 94.12 85 GLY A N 1
ATOM 654 C CA . GLY A 1 85 ? 8.502 1.262 -24.133 1.00 94.12 85 GLY A CA 1
ATOM 655 C C . GLY A 1 85 ? 8.808 0.080 -25.051 1.00 94.12 85 GLY A C 1
ATOM 656 O O . GLY A 1 85 ? 9.115 0.296 -26.220 1.00 94.12 85 GLY A O 1
ATOM 657 N N . HIS A 1 86 ? 8.631 -1.152 -24.565 1.00 92.44 86 HIS A N 1
ATOM 658 C CA . HIS A 1 86 ? 8.759 -2.363 -25.383 1.00 92.44 86 HIS A CA 1
ATOM 659 C C . HIS A 1 86 ? 7.821 -2.328 -26.592 1.00 92.44 86 HIS A C 1
ATOM 661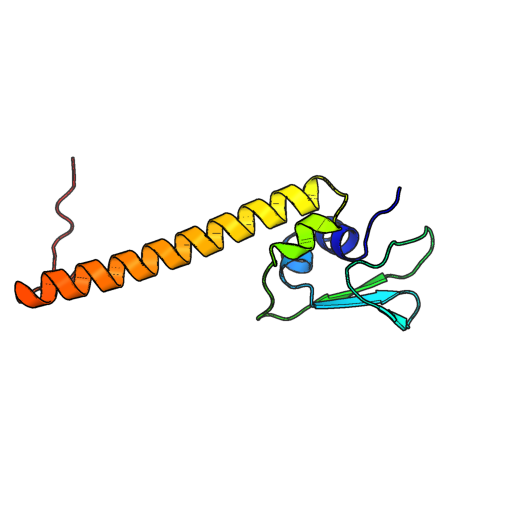 O O . HIS A 1 86 ? 8.285 -2.440 -27.721 1.00 92.44 86 HIS A O 1
ATOM 667 N N . ARG A 1 87 ? 6.524 -2.057 -26.383 1.00 91.94 87 ARG A N 1
ATOM 668 C CA . ARG A 1 87 ? 5.552 -1.965 -27.489 1.00 91.94 87 ARG A CA 1
ATOM 669 C C . ARG A 1 87 ? 5.909 -0.883 -28.509 1.00 91.94 87 ARG A C 1
ATOM 671 O O . ARG A 1 87 ? 5.696 -1.068 -29.704 1.00 91.94 87 ARG A O 1
ATOM 678 N N . MET A 1 88 ? 6.404 0.264 -28.047 1.00 92.81 88 MET A N 1
ATOM 679 C CA . MET A 1 88 ? 6.822 1.357 -28.929 1.00 92.81 88 MET A CA 1
ATOM 680 C C . MET A 1 88 ? 8.062 0.983 -29.742 1.00 92.81 88 MET A C 1
ATOM 682 O O . MET A 1 88 ? 8.114 1.280 -30.934 1.00 92.81 88 MET A O 1
ATOM 686 N N . LEU A 1 89 ? 9.037 0.331 -29.106 1.00 91.31 89 LEU A N 1
ATOM 687 C CA . LEU A 1 89 ? 10.261 -0.115 -29.755 1.00 91.31 89 LEU A CA 1
ATOM 688 C C . LEU A 1 89 ? 9.977 -1.220 -30.776 1.00 91.31 89 LEU A C 1
ATOM 690 O O . LEU A 1 89 ? 10.421 -1.099 -31.912 1.00 91.31 89 LEU A O 1
ATOM 694 N N . ASP A 1 90 ? 9.178 -2.230 -30.426 1.00 90.38 90 ASP A N 1
ATOM 695 C CA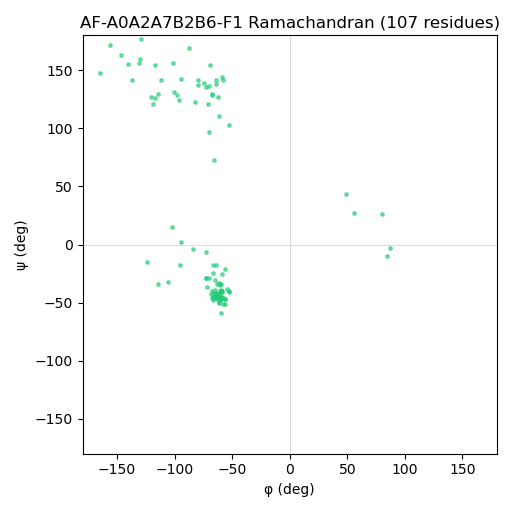 . ASP A 1 90 ? 8.776 -3.287 -31.361 1.00 90.38 90 ASP A CA 1
ATOM 696 C C . ASP A 1 90 ? 8.106 -2.711 -32.606 1.00 90.38 90 ASP A C 1
ATOM 698 O O . ASP A 1 90 ? 8.507 -3.018 -33.725 1.00 90.38 90 ASP A O 1
ATOM 702 N N . ARG A 1 91 ? 7.167 -1.776 -32.426 1.00 89.94 91 ARG A N 1
ATOM 703 C CA . ARG A 1 91 ? 6.511 -1.090 -33.546 1.00 89.94 91 ARG A CA 1
ATOM 704 C C . ARG A 1 91 ? 7.489 -0.310 -34.432 1.00 89.94 91 ARG A C 1
ATOM 706 O O . ARG A 1 91 ? 7.275 -0.204 -35.636 1.00 89.94 91 ARG A O 1
ATOM 713 N N . ALA A 1 92 ? 8.534 0.282 -33.859 1.00 89.81 92 ALA A N 1
ATOM 714 C CA . ALA A 1 92 ? 9.555 0.981 -34.638 1.00 89.81 92 ALA A CA 1
ATOM 715 C C . ALA A 1 92 ? 10.449 -0.001 -35.416 1.00 89.81 92 ALA A C 1
ATOM 717 O O . ALA A 1 92 ? 10.831 0.281 -36.550 1.00 89.81 92 ALA A O 1
ATOM 718 N N . LEU A 1 93 ? 10.754 -1.157 -34.821 1.00 89.31 93 LEU A N 1
ATOM 719 C CA . LEU A 1 93 ? 11.553 -2.219 -35.432 1.00 89.31 93 LEU A CA 1
ATOM 720 C C . LEU A 1 93 ? 10.797 -2.981 -36.528 1.00 89.31 93 LEU A C 1
ATOM 722 O O . LEU A 1 93 ? 11.430 -3.415 -37.489 1.00 89.31 93 LEU A O 1
ATOM 726 N N . GLU A 1 94 ? 9.465 -3.069 -36.453 1.00 88.12 94 GLU A N 1
ATOM 727 C CA . GLU A 1 94 ? 8.630 -3.634 -37.524 1.00 88.12 94 GLU A CA 1
ATOM 728 C C . GLU A 1 94 ? 8.893 -2.949 -38.875 1.00 88.12 94 GLU A C 1
ATOM 730 O O . GLU A 1 94 ? 8.966 -3.619 -39.904 1.00 88.12 94 GLU A O 1
ATOM 735 N N . ALA A 1 95 ? 9.111 -1.628 -38.880 1.00 85.62 95 ALA A N 1
ATOM 736 C CA . ALA A 1 95 ? 9.451 -0.875 -40.092 1.00 85.62 95 ALA A CA 1
ATOM 737 C C . ALA A 1 95 ? 10.832 -1.236 -40.674 1.00 85.62 95 ALA A C 1
ATOM 739 O O . ALA A 1 95 ? 11.108 -0.942 -41.834 1.00 85.62 95 ALA A O 1
ATOM 740 N N . LEU A 1 96 ? 11.694 -1.864 -39.873 1.00 86.00 96 LEU A N 1
ATOM 741 C CA . LEU A 1 96 ? 13.010 -2.378 -40.254 1.00 86.00 96 LEU A CA 1
ATOM 742 C C . LEU A 1 96 ? 12.991 -3.903 -40.461 1.00 86.00 96 LEU A C 1
ATOM 744 O O . LEU A 1 96 ? 14.048 -4.531 -40.468 1.00 86.00 96 LEU A O 1
ATOM 748 N N . GLU A 1 97 ? 11.799 -4.501 -40.581 1.00 86.50 97 GLU A N 1
ATOM 749 C CA . GLU A 1 97 ? 11.577 -5.946 -40.734 1.00 86.50 97 GLU A CA 1
ATOM 750 C C . GLU A 1 97 ? 12.203 -6.798 -39.609 1.00 86.50 97 GLU A C 1
ATOM 752 O O . GLU A 1 97 ? 12.516 -7.980 -39.783 1.00 86.50 97 GLU A O 1
ATOM 757 N N . THR A 1 98 ? 12.364 -6.212 -38.418 1.00 85.00 98 THR A N 1
ATOM 758 C CA . THR A 1 98 ? 12.949 -6.866 -37.241 1.00 85.00 98 THR A CA 1
ATOM 759 C C . THR A 1 98 ? 12.060 -6.702 -36.002 1.00 85.00 98 THR A C 1
ATOM 761 O O . THR A 1 98 ? 10.999 -6.089 -36.060 1.00 85.00 98 THR A O 1
ATOM 764 N N . SER A 1 99 ? 12.447 -7.304 -34.878 1.00 81.75 99 SER A N 1
ATOM 765 C CA . SER A 1 99 ? 11.742 -7.200 -33.590 1.00 81.75 99 SER A CA 1
ATOM 766 C C . SER A 1 99 ? 12.734 -7.251 -32.430 1.00 81.75 99 SER A C 1
ATOM 768 O O . SER A 1 99 ? 13.863 -7.718 -32.622 1.00 81.75 99 SER A O 1
ATOM 770 N N . LEU A 1 100 ? 12.325 -6.822 -31.226 1.00 78.38 100 LEU A N 1
ATOM 771 C CA . LEU A 1 100 ? 13.183 -6.903 -30.032 1.00 78.38 100 LEU A CA 1
ATOM 772 C C . LEU A 1 100 ? 13.734 -8.319 -29.816 1.00 78.38 100 LEU A C 1
ATOM 774 O O . LEU A 1 100 ? 14.913 -8.487 -29.515 1.00 78.38 100 LEU A O 1
ATOM 778 N N . ASP A 1 101 ? 12.901 -9.338 -30.025 1.00 80.50 101 ASP A N 1
ATOM 779 C CA . ASP A 1 101 ? 13.284 -10.743 -29.834 1.00 80.50 101 ASP A CA 1
ATOM 780 C C . ASP A 1 101 ? 14.344 -11.232 -30.835 1.00 80.50 101 ASP A C 1
ATOM 782 O O . ASP A 1 101 ? 15.054 -12.203 -30.571 1.00 80.50 101 ASP A O 1
ATOM 786 N N . ARG A 1 102 ? 14.440 -10.590 -32.007 1.00 75.44 102 ARG A N 1
ATOM 787 C CA . ARG A 1 102 ? 15.366 -10.978 -33.084 1.00 75.44 102 ARG A CA 1
ATOM 788 C C . ARG A 1 102 ? 16.668 -10.196 -33.060 1.00 75.44 102 ARG A C 1
ATOM 790 O O . ARG A 1 102 ? 17.633 -10.621 -33.695 1.00 75.44 102 ARG A O 1
ATOM 797 N N . THR A 1 103 ? 16.717 -9.065 -32.361 1.00 67.56 103 THR A N 1
ATOM 798 C CA . THR A 1 103 ? 17.966 -8.324 -32.203 1.00 67.56 103 THR A CA 1
ATOM 799 C C . THR A 1 103 ? 18.909 -9.096 -31.276 1.00 67.56 103 THR A C 1
ATOM 801 O O . THR A 1 103 ? 18.546 -9.358 -30.128 1.00 67.56 103 THR A O 1
ATOM 804 N N . PRO A 1 104 ? 20.117 -9.485 -31.733 1.00 68.69 104 PRO A N 1
ATOM 805 C CA . PRO A 1 104 ? 21.093 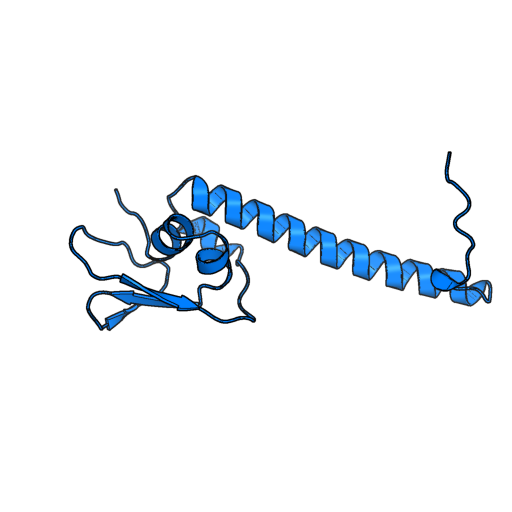-10.106 -30.851 1.00 68.69 104 PRO A CA 1
ATOM 806 C C . PRO A 1 104 ? 21.411 -9.137 -29.712 1.00 68.69 104 PRO A C 1
ATOM 808 O O . PRO A 1 104 ? 21.465 -7.927 -29.938 1.00 68.69 104 PRO A O 1
ATOM 811 N N . ALA A 1 105 ? 21.636 -9.662 -28.503 1.00 66.75 105 ALA A N 1
ATOM 812 C CA . ALA A 1 105 ? 22.101 -8.888 -27.355 1.00 66.75 105 ALA A CA 1
ATOM 813 C C . ALA A 1 105 ? 23.525 -8.376 -27.630 1.00 66.75 105 ALA A C 1
ATOM 815 O O . ALA A 1 105 ? 24.514 -8.904 -27.123 1.00 66.75 105 ALA A O 1
ATOM 816 N N . LEU A 1 106 ? 23.642 -7.384 -28.510 1.00 60.34 106 LEU A N 1
ATOM 817 C CA . LEU A 1 106 ? 24.850 -6.612 -28.700 1.00 60.34 106 LEU A CA 1
ATOM 818 C C . LEU A 1 106 ? 25.109 -5.944 -27.360 1.00 60.34 106 LEU A C 1
ATOM 820 O O . LEU A 1 106 ? 24.321 -5.124 -26.893 1.00 60.34 106 LEU A O 1
ATOM 824 N N . ARG A 1 107 ? 26.172 -6.414 -26.707 1.00 54.03 107 ARG A N 1
ATOM 825 C CA . ARG A 1 107 ? 26.669 -5.921 -25.430 1.00 54.03 107 ARG A CA 1
ATOM 826 C C . ARG A 1 107 ? 26.855 -4.409 -25.586 1.00 54.03 107 ARG A C 1
ATOM 828 O O . ARG A 1 107 ? 27.762 -3.974 -26.283 1.00 54.03 107 ARG A O 1
ATOM 835 N N . LEU A 1 108 ? 25.921 -3.643 -25.030 1.00 58.00 108 LEU A N 1
ATOM 836 C CA . LEU A 1 108 ? 26.033 -2.197 -24.904 1.00 58.00 108 LEU A CA 1
ATOM 837 C C . LEU A 1 108 ? 27.131 -1.966 -23.860 1.00 58.00 108 LEU A C 1
ATOM 839 O O . LEU A 1 108 ? 26.883 -2.153 -22.669 1.00 58.00 108 LEU A O 1
ATOM 843 N N . GLU A 1 109 ? 28.353 -1.724 -24.332 1.00 44.66 109 GLU A N 1
ATOM 844 C CA . GLU A 1 109 ? 29.484 -1.274 -23.507 1.00 44.66 109 GLU A CA 1
ATOM 845 C C . GLU A 1 109 ? 29.345 0.207 -23.138 1.00 44.66 109 GLU A C 1
ATOM 847 O O . GLU A 1 109 ? 28.849 0.989 -23.984 1.00 44.66 109 GLU A O 1
#

Nearest PDB structures (foldseek):
  6yxa-assembly1_A-2  TM=9.386E-01  e=1.396E-09  Bacillus subtilis subsp. subtilis str. 168
  7qpr-assembly4_D  TM=7.280E-01  e=9.357E-09  Acinetobacter baumannii
  7qpr-assembly3_C  TM=7.107E-01  e=7.685E-09  Acinetobacter baumannii
  7qpr-assembly2_B  TM=7.252E-01  e=9.991E-09  Acinetobacter baumannii
  7qpr-assembly1_A  TM=6.999E-01  e=1.689E-08  Acinetobacter baumannii